Protein AF-A0A2G8T3S2-F1 (afdb_monomer)

pLDDT: mean 88.27, std 10.06, range [37.59, 97.44]

Secondary structure (DSSP, 8-state):
-------TT--PEEPPHHHHHH-TTTS--SSEEEEEEEEEEEE-SSEEEEEEEEEEEESSPPTTS-SEEE-SS-EEEEEETTEEEEE-HHHHTSS--SSS-HHHHHHHHHHHHHHHHHHHTSHHHHHHHHHHTT--GGGS-HHHHHHHHHHHS----

Structure (mmCIF, N/CA/C/O backbone):
data_AF-A0A2G8T3S2-F1
#
_entry.id   AF-A0A2G8T3S2-F1
#
loop_
_atom_site.group_PDB
_atom_site.id
_atom_site.type_symbol
_atom_site.label_atom_id
_atom_site.label_alt_id
_atom_site.label_comp_id
_atom_site.label_asym_id
_atom_site.label_entity_id
_atom_site.label_seq_id
_atom_site.pdbx_PDB_ins_code
_atom_site.Cartn_x
_atom_site.Cartn_y
_atom_site.Cartn_z
_atom_site.occupancy
_atom_site.B_iso_or_equiv
_atom_site.auth_seq_id
_atom_site.auth_comp_id
_atom_site.auth_asym_id
_atom_site.auth_atom_id
_atom_site.pdbx_PDB_model_num
ATOM 1 N N . MET A 1 1 ? -4.526 7.128 0.625 1.00 58.81 1 MET A N 1
ATOM 2 C CA . MET A 1 1 ? -3.620 6.243 1.410 1.00 58.81 1 MET A CA 1
ATOM 3 C C . MET A 1 1 ? -3.016 7.044 2.564 1.00 58.81 1 MET A C 1
ATOM 5 O O . MET A 1 1 ? -2.829 8.237 2.384 1.00 58.81 1 MET A O 1
ATOM 9 N N . LEU A 1 2 ? -2.685 6.422 3.707 1.00 65.50 2 LEU A N 1
ATOM 10 C CA . LEU A 1 2 ? -2.207 7.109 4.929 1.00 65.50 2 LEU A CA 1
ATOM 11 C C . LEU A 1 2 ? -0.944 7.988 4.741 1.00 65.50 2 LEU A C 1
ATOM 13 O O . LEU A 1 2 ? -0.606 8.754 5.632 1.00 65.50 2 LEU A O 1
ATOM 17 N N . GLY A 1 3 ? -0.210 7.845 3.628 1.00 68.56 3 GLY A N 1
ATOM 18 C CA . GLY A 1 3 ? 0.995 8.637 3.328 1.00 68.56 3 GLY A CA 1
ATOM 19 C C . GLY A 1 3 ? 2.186 8.362 4.253 1.00 68.56 3 GLY A C 1
ATOM 20 O O . GLY A 1 3 ? 3.181 9.084 4.207 1.00 68.56 3 GLY A O 1
ATOM 21 N N . LEU A 1 4 ? 2.084 7.326 5.090 1.00 74.88 4 LEU A N 1
ATOM 22 C CA . LEU A 1 4 ? 3.049 7.018 6.132 1.00 74.88 4 LEU A CA 1
ATOM 23 C C . LEU A 1 4 ? 4.344 6.473 5.513 1.00 74.88 4 LEU A C 1
ATOM 25 O O . LEU A 1 4 ? 4.355 5.453 4.823 1.00 74.88 4 LEU A O 1
ATOM 29 N N . ARG A 1 5 ? 5.441 7.186 5.754 1.00 78.38 5 ARG A N 1
ATOM 30 C CA . ARG A 1 5 ? 6.803 6.820 5.373 1.00 78.38 5 ARG A CA 1
ATOM 31 C C . ARG A 1 5 ? 7.344 5.873 6.427 1.00 78.38 5 ARG A C 1
ATOM 33 O O . ARG A 1 5 ? 7.380 6.213 7.602 1.00 78.38 5 ARG A O 1
ATOM 40 N N . LEU A 1 6 ? 7.729 4.681 6.007 1.00 76.94 6 LEU A N 1
ATOM 41 C CA . LEU A 1 6 ? 8.281 3.670 6.895 1.00 76.94 6 LEU A CA 1
ATOM 42 C C . LEU A 1 6 ? 9.789 3.568 6.700 1.00 76.94 6 LEU A C 1
ATOM 44 O O . LEU A 1 6 ? 10.284 3.740 5.583 1.00 76.94 6 LEU A O 1
ATOM 48 N N . ASP A 1 7 ? 10.492 3.245 7.781 1.00 74.50 7 ASP A N 1
ATOM 49 C CA . ASP A 1 7 ? 11.907 2.903 7.724 1.00 74.50 7 ASP A CA 1
ATOM 50 C C . ASP A 1 7 ? 12.137 1.619 6.915 1.00 74.50 7 ASP A C 1
ATOM 52 O O . ASP A 1 7 ? 11.244 0.795 6.719 1.00 74.50 7 ASP A O 1
ATOM 56 N N . ALA A 1 8 ? 13.358 1.441 6.412 1.00 68.50 8 ALA A N 1
ATOM 57 C CA . ALA A 1 8 ? 13.685 0.333 5.514 1.00 68.50 8 ALA A CA 1
ATOM 58 C C . ALA A 1 8 ? 13.663 -1.055 6.189 1.00 68.50 8 ALA A C 1
ATOM 60 O O . ALA A 1 8 ? 13.663 -2.068 5.490 1.00 68.50 8 ALA A O 1
ATOM 61 N N . ASP A 1 9 ? 13.676 -1.115 7.522 1.00 74.06 9 ASP A N 1
ATOM 62 C CA . ASP A 1 9 ? 13.719 -2.341 8.325 1.00 74.06 9 ASP A CA 1
ATOM 63 C C . ASP A 1 9 ? 12.335 -2.827 8.789 1.00 74.06 9 ASP A C 1
ATOM 65 O O . ASP A 1 9 ? 12.233 -3.854 9.471 1.00 74.06 9 ASP A O 1
ATOM 69 N N . VAL A 1 10 ? 11.260 -2.131 8.403 1.00 80.06 10 VAL A N 1
ATOM 70 C CA . VAL A 1 10 ? 9.901 -2.536 8.770 1.00 80.06 10 VAL A CA 1
ATOM 71 C C . VAL A 1 10 ? 9.544 -3.909 8.209 1.00 80.06 10 VAL A C 1
ATOM 73 O O . VAL A 1 10 ? 9.855 -4.277 7.073 1.00 80.06 10 VAL A O 1
ATOM 76 N N . LYS A 1 11 ? 8.836 -4.686 9.028 1.00 85.31 11 LYS A N 1
ATOM 77 C CA . LYS A 1 11 ? 8.481 -6.074 8.720 1.00 85.31 11 LYS A CA 1
ATOM 78 C C . LYS A 1 11 ? 7.178 -6.139 7.927 1.00 85.31 11 LYS A C 1
ATOM 80 O O . LYS A 1 11 ? 6.126 -6.444 8.485 1.00 85.31 11 LYS A O 1
ATOM 85 N N . LEU A 1 12 ? 7.257 -5.822 6.638 1.00 89.25 12 LEU A N 1
ATOM 86 C CA . LEU A 1 12 ? 6.170 -6.029 5.682 1.00 89.25 12 LEU A CA 1
ATOM 87 C C . LEU A 1 12 ? 6.443 -7.251 4.804 1.00 89.25 12 LEU A C 1
ATOM 89 O O . LEU A 1 12 ? 7.590 -7.532 4.446 1.00 89.25 12 LEU A O 1
ATOM 93 N N . ASP A 1 13 ? 5.374 -7.945 4.424 1.00 93.38 13 ASP A N 1
ATOM 94 C CA . ASP A 1 13 ? 5.455 -9.063 3.487 1.00 93.38 13 ASP A CA 1
ATOM 95 C C . ASP A 1 13 ? 5.760 -8.544 2.080 1.00 93.38 13 ASP A C 1
ATOM 97 O O . ASP A 1 13 ? 5.240 -7.506 1.664 1.00 93.38 13 ASP A O 1
ATOM 101 N N . LEU A 1 14 ? 6.593 -9.269 1.334 1.00 93.44 14 LEU A N 1
ATOM 102 C CA . LEU A 1 14 ? 6.835 -8.967 -0.074 1.00 93.44 14 LEU A CA 1
ATOM 103 C C . LEU A 1 14 ? 5.628 -9.376 -0.919 1.00 93.44 14 LEU A C 1
ATOM 105 O O . LEU A 1 14 ? 4.978 -10.386 -0.646 1.00 93.44 14 LEU A O 1
ATOM 109 N N . LEU A 1 15 ? 5.366 -8.615 -1.979 1.00 94.19 15 LEU A N 1
ATOM 110 C CA . LEU A 1 15 ? 4.413 -9.028 -3.000 1.00 94.19 15 LEU A CA 1
ATOM 111 C C . LEU A 1 15 ? 4.953 -10.281 -3.716 1.00 94.19 15 LEU A C 1
ATOM 113 O O . LEU A 1 15 ? 6.108 -10.251 -4.159 1.00 94.19 15 LEU A O 1
ATOM 117 N N . PRO A 1 16 ? 4.158 -11.362 -3.854 1.00 93.62 16 PRO A N 1
ATOM 118 C CA . PRO A 1 16 ? 4.582 -12.554 -4.574 1.00 93.62 16 PRO A CA 1
ATOM 119 C C . PRO A 1 16 ? 5.051 -12.225 -5.989 1.00 93.62 16 PRO A C 1
ATOM 121 O O . PRO A 1 16 ? 4.436 -11.418 -6.691 1.00 93.62 16 PRO A O 1
ATOM 124 N N . GLU A 1 17 ? 6.125 -12.882 -6.421 1.00 91.69 17 GLU A N 1
ATOM 125 C CA . GLU A 1 17 ? 6.686 -12.685 -7.758 1.00 91.69 17 GLU A CA 1
ATOM 126 C C . GLU A 1 17 ? 5.664 -12.982 -8.857 1.00 91.69 17 GLU A C 1
ATOM 128 O O . GLU A 1 17 ? 5.573 -12.223 -9.814 1.00 91.69 17 GLU A O 1
ATOM 133 N N . GLU A 1 18 ? 4.842 -14.014 -8.678 1.00 91.12 18 GLU A N 1
ATOM 134 C CA . GLU A 1 18 ? 3.781 -14.382 -9.619 1.00 91.12 18 GLU A CA 1
ATOM 135 C C . GLU A 1 18 ? 2.749 -13.263 -9.802 1.00 91.12 18 GLU A C 1
ATOM 137 O O . GLU A 1 18 ? 2.341 -12.972 -10.923 1.00 91.12 18 GLU A O 1
ATOM 142 N N . VAL A 1 19 ? 2.358 -12.589 -8.714 1.00 92.06 19 VAL A N 1
ATOM 143 C CA . VAL A 1 19 ? 1.437 -11.445 -8.779 1.00 92.06 19 VAL A CA 1
ATOM 144 C C . VAL A 1 19 ? 2.110 -10.279 -9.494 1.00 92.06 19 VAL A C 1
ATOM 146 O O . VAL A 1 19 ? 1.544 -9.708 -10.420 1.00 92.06 19 VAL A O 1
ATOM 149 N N . ARG A 1 20 ? 3.352 -9.959 -9.117 1.00 91.69 20 ARG A N 1
ATOM 150 C CA . ARG A 1 20 ? 4.127 -8.884 -9.746 1.00 91.69 20 ARG A CA 1
ATOM 151 C C . ARG A 1 20 ? 4.324 -9.114 -11.247 1.00 91.69 20 ARG A C 1
ATOM 153 O O . ARG A 1 20 ? 4.194 -8.171 -12.014 1.00 91.69 20 ARG A O 1
ATOM 160 N N . ALA A 1 21 ? 4.609 -10.347 -11.664 1.00 90.88 21 ALA A N 1
ATOM 161 C CA . ALA A 1 21 ? 4.819 -10.708 -13.064 1.00 90.88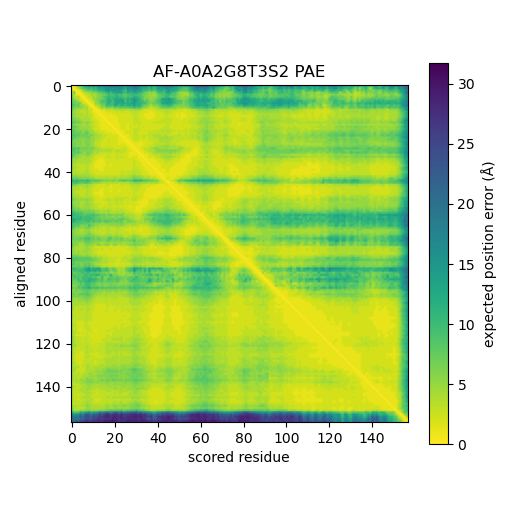 21 ALA A CA 1
ATOM 162 C C . ALA A 1 21 ? 3.538 -10.604 -13.909 1.00 90.88 21 ALA A C 1
ATOM 164 O O . ALA A 1 21 ? 3.621 -10.305 -15.097 1.00 90.88 21 ALA A O 1
ATOM 165 N N . LYS A 1 22 ? 2.357 -10.805 -13.307 1.00 90.62 22 LYS A N 1
ATOM 166 C CA . LYS A 1 22 ? 1.055 -10.616 -13.973 1.00 90.62 22 LYS A CA 1
ATOM 167 C C . LYS A 1 22 ? 0.701 -9.144 -14.197 1.00 90.62 22 LYS A C 1
ATOM 169 O O . LYS A 1 22 ? -0.087 -8.827 -15.083 1.00 90.62 22 LYS A O 1
ATOM 174 N N . CYS A 1 23 ? 1.253 -8.247 -13.388 1.00 89.81 23 CYS A N 1
ATOM 175 C CA . CYS A 1 23 ? 0.906 -6.834 -13.377 1.00 89.81 23 CYS A CA 1
ATOM 176 C C . CYS A 1 23 ? 1.954 -6.005 -14.123 1.00 89.81 23 CYS A C 1
ATOM 178 O O . CYS A 1 23 ? 2.914 -5.536 -13.517 1.00 89.81 23 CYS A O 1
ATOM 180 N N . GLU A 1 24 ? 1.756 -5.782 -15.426 1.00 87.50 24 GLU A N 1
ATOM 181 C CA . GLU A 1 24 ? 2.725 -5.093 -16.301 1.00 87.50 24 GLU A CA 1
ATOM 182 C C . GLU A 1 24 ? 3.233 -3.759 -15.723 1.00 87.50 24 GLU A C 1
ATOM 184 O O . GLU A 1 24 ? 4.424 -3.462 -15.783 1.00 87.50 24 GLU A O 1
ATOM 189 N N . GLN A 1 25 ? 2.351 -2.994 -15.076 1.00 83.69 25 GLN A N 1
ATOM 190 C CA . GLN A 1 25 ? 2.672 -1.700 -14.464 1.00 83.69 25 GLN A CA 1
ATOM 191 C C . GLN A 1 25 ? 3.735 -1.771 -13.353 1.00 83.69 25 GLN A C 1
ATOM 193 O O . GLN A 1 25 ? 4.389 -0.769 -13.063 1.00 83.69 25 GLN A O 1
ATOM 198 N N . ILE A 1 26 ? 3.887 -2.929 -12.706 1.00 88.12 26 ILE A N 1
ATOM 199 C CA . ILE A 1 26 ? 4.795 -3.137 -11.568 1.00 88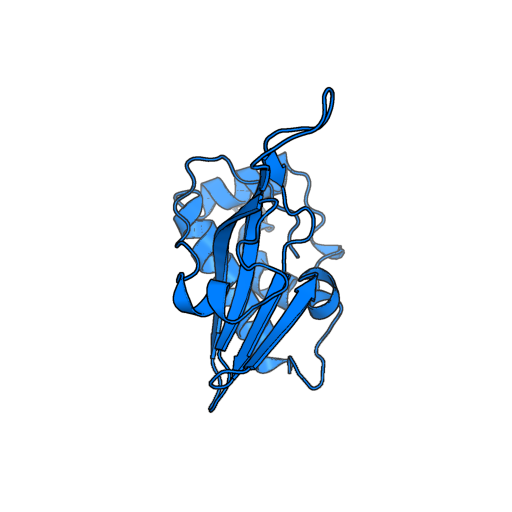.12 26 ILE A CA 1
ATOM 200 C C . ILE A 1 26 ? 5.797 -4.280 -11.790 1.00 88.12 26 ILE A C 1
ATOM 202 O O . ILE A 1 26 ? 6.612 -4.568 -10.902 1.00 88.12 26 ILE A O 1
ATOM 206 N N . ALA A 1 27 ? 5.727 -4.931 -12.953 1.00 90.31 27 ALA A N 1
ATOM 207 C CA . ALA A 1 27 ? 6.617 -5.998 -13.372 1.00 90.31 27 ALA A CA 1
ATOM 208 C C . ALA A 1 27 ? 8.031 -5.468 -13.653 1.00 90.31 27 ALA A C 1
ATOM 210 O O . ALA A 1 27 ? 8.241 -4.294 -13.970 1.00 90.31 27 ALA A O 1
ATOM 211 N N . ASP A 1 28 ? 9.022 -6.355 -13.553 1.00 93.06 28 ASP A N 1
ATOM 212 C CA . ASP A 1 28 ? 10.360 -6.015 -14.032 1.00 93.06 28 ASP A CA 1
ATOM 213 C C . ASP A 1 28 ? 10.349 -5.887 -15.549 1.00 93.06 28 ASP A C 1
ATOM 215 O O . ASP A 1 28 ? 9.642 -6.604 -16.254 1.00 93.06 28 ASP A O 1
ATOM 219 N N . ASN A 1 29 ? 11.207 -5.012 -16.054 1.00 92.19 29 ASN A N 1
ATOM 220 C CA . ASN A 1 29 ? 11.433 -4.865 -17.479 1.00 92.19 29 ASN A CA 1
ATOM 221 C C . ASN A 1 29 ? 12.931 -4.685 -17.759 1.00 92.19 29 ASN A C 1
ATOM 223 O O . ASN A 1 29 ? 13.789 -4.779 -16.872 1.00 92.19 29 ASN A O 1
ATOM 227 N N . GLU A 1 30 ? 13.259 -4.419 -19.019 1.00 93.25 30 GLU A N 1
ATOM 228 C CA . GLU A 1 30 ? 14.637 -4.223 -19.476 1.00 93.25 30 GLU A CA 1
ATOM 229 C C . GLU A 1 30 ? 15.344 -3.042 -18.790 1.00 93.25 30 GLU A C 1
ATOM 231 O O . GLU A 1 30 ? 16.572 -3.009 -18.709 1.00 93.25 30 GLU A O 1
ATOM 236 N N . LYS A 1 31 ? 14.584 -2.073 -18.266 1.00 91.12 31 LYS A N 1
ATOM 237 C CA . LYS A 1 31 ? 15.102 -0.825 -17.694 1.00 91.12 31 LYS A CA 1
ATOM 238 C C . LYS A 1 31 ? 15.181 -0.850 -16.170 1.00 91.12 31 LYS A C 1
ATOM 240 O O . LYS A 1 31 ? 16.018 -0.143 -15.603 1.00 91.12 31 LYS A O 1
ATOM 245 N N . SER A 1 32 ? 14.365 -1.657 -15.496 1.00 92.56 32 SER A N 1
ATOM 246 C CA . SER A 1 32 ? 14.285 -1.657 -14.032 1.00 92.56 32 SER A CA 1
ATOM 247 C C . SER A 1 32 ? 13.853 -2.989 -13.429 1.00 92.56 32 SER A C 1
ATOM 249 O O . SER A 1 32 ? 13.141 -3.774 -14.050 1.00 92.56 32 SER A O 1
ATOM 251 N N . THR A 1 33 ? 14.256 -3.203 -12.175 1.00 94.38 33 THR A N 1
ATOM 252 C CA . THR A 1 33 ? 13.686 -4.230 -11.292 1.00 94.38 33 THR A CA 1
ATOM 253 C C . THR A 1 33 ? 12.945 -3.585 -10.135 1.00 94.38 33 THR A C 1
ATOM 255 O O . THR A 1 33 ? 13.488 -2.653 -9.542 1.00 94.38 33 THR A O 1
ATOM 258 N N . ALA A 1 34 ? 11.779 -4.083 -9.754 1.00 91.56 34 ALA A N 1
ATOM 259 C CA . ALA A 1 34 ? 10.970 -3.506 -8.694 1.00 91.56 34 ALA A CA 1
ATOM 260 C C . ALA A 1 34 ? 10.849 -4.426 -7.477 1.00 91.56 34 ALA A C 1
ATOM 262 O O . ALA A 1 34 ? 10.758 -5.649 -7.582 1.00 91.56 34 ALA A O 1
ATOM 263 N N . ARG A 1 35 ? 10.834 -3.812 -6.293 1.00 92.00 35 ARG A N 1
ATOM 264 C CA . ARG A 1 35 ? 10.585 -4.487 -5.022 1.00 92.00 35 ARG A CA 1
ATOM 265 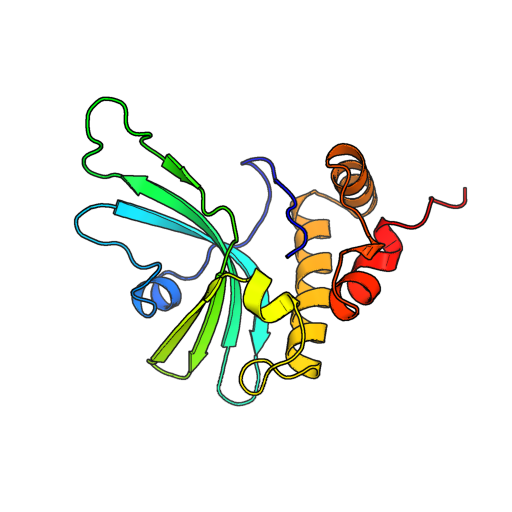C C . ARG A 1 35 ? 9.350 -3.881 -4.380 1.00 92.00 35 ARG A C 1
ATOM 267 O O . ARG A 1 35 ? 9.327 -2.681 -4.110 1.00 92.00 35 ARG A O 1
ATOM 274 N N . TRP A 1 36 ? 8.357 -4.729 -4.135 1.00 92.25 36 TRP A N 1
ATOM 275 C CA . TRP A 1 36 ? 7.042 -4.345 -3.636 1.00 92.25 36 TRP A CA 1
ATOM 276 C C . TRP A 1 36 ? 6.721 -5.064 -2.335 1.00 92.25 36 TRP A C 1
ATOM 278 O O . TRP A 1 36 ? 7.032 -6.245 -2.172 1.00 92.25 36 TRP A O 1
ATOM 288 N N . TRP A 1 37 ? 6.064 -4.344 -1.438 1.00 93.50 37 TRP A N 1
ATOM 289 C CA . TRP A 1 37 ? 5.561 -4.832 -0.166 1.00 93.50 37 TRP A CA 1
ATOM 290 C C . TRP A 1 37 ? 4.047 -4.703 -0.117 1.00 93.50 37 TRP A C 1
ATOM 292 O O . TRP A 1 37 ? 3.476 -3.759 -0.667 1.00 93.50 37 TRP A O 1
ATOM 302 N N . ILE A 1 38 ? 3.415 -5.643 0.577 1.00 94.31 38 ILE A N 1
ATOM 303 C CA . ILE A 1 38 ? 1.978 -5.663 0.820 1.00 94.31 38 ILE A CA 1
ATOM 304 C C . ILE A 1 38 ? 1.691 -4.851 2.078 1.00 94.31 38 ILE A C 1
ATOM 306 O O . ILE A 1 38 ? 2.023 -5.249 3.197 1.00 94.31 38 ILE A O 1
ATOM 310 N N . PHE A 1 39 ? 1.026 -3.722 1.879 1.00 93.44 39 PHE A N 1
ATOM 311 C CA . PHE A 1 39 ? 0.515 -2.875 2.947 1.00 93.44 39 PHE A CA 1
ATOM 312 C C . PHE A 1 39 ? -0.867 -3.331 3.407 1.00 93.44 39 PHE A C 1
ATOM 314 O O . PHE A 1 39 ? -1.150 -3.239 4.595 1.00 93.44 39 PHE A O 1
ATOM 321 N N . ALA A 1 40 ? -1.692 -3.865 2.504 1.00 95.44 40 ALA A N 1
ATOM 322 C CA . ALA A 1 40 ? -2.952 -4.526 2.829 1.00 95.44 40 ALA A CA 1
ATOM 323 C C . ALA A 1 40 ? -3.330 -5.543 1.754 1.00 95.44 40 ALA A C 1
ATOM 325 O O . ALA A 1 40 ? -2.931 -5.408 0.598 1.00 95.44 40 ALA A O 1
ATOM 326 N N . SER A 1 41 ? -4.126 -6.535 2.126 1.00 96.94 41 SER A N 1
ATOM 327 C CA . SER A 1 41 ? -4.691 -7.507 1.204 1.00 96.94 41 SER A CA 1
ATOM 328 C C . SER A 1 41 ? -6.065 -7.977 1.660 1.00 96.94 41 SER A C 1
ATOM 330 O O . SER A 1 41 ? -6.265 -8.233 2.846 1.00 96.94 41 SER A O 1
ATOM 332 N N . THR A 1 42 ? -6.980 -8.175 0.720 1.00 97.44 42 THR A N 1
ATOM 333 C CA . THR A 1 42 ? -8.220 -8.929 0.945 1.00 97.44 42 THR A CA 1
ATOM 334 C C . THR A 1 42 ? -8.604 -9.669 -0.333 1.00 97.44 42 THR A C 1
ATOM 336 O O . THR A 1 42 ? -7.935 -9.529 -1.355 1.00 97.44 42 THR A O 1
ATOM 339 N N . PHE A 1 43 ? -9.654 -10.475 -0.292 1.00 96.25 43 PHE A N 1
ATOM 340 C CA . PHE A 1 43 ? -10.166 -11.174 -1.462 1.00 96.25 43 PHE A CA 1
ATOM 341 C C . PHE A 1 43 ? -11.692 -11.241 -1.426 1.00 96.25 43 PHE A C 1
ATOM 343 O O . PHE A 1 43 ? -12.304 -11.201 -0.357 1.00 96.25 43 PHE A O 1
ATOM 350 N N . ASP A 1 44 ? -12.291 -11.363 -2.605 1.00 94.00 44 ASP A N 1
ATOM 351 C CA . ASP A 1 44 ? -13.678 -11.787 -2.778 1.00 94.00 44 ASP A CA 1
ATOM 352 C C . ASP A 1 44 ? -13.737 -13.156 -3.479 1.00 94.00 44 ASP A C 1
ATOM 354 O O . ASP A 1 44 ? -12.769 -13.914 -3.484 1.00 94.00 44 ASP A O 1
ATOM 358 N N . THR A 1 45 ? -14.884 -13.511 -4.057 1.00 89.44 45 THR A N 1
ATOM 359 C CA . THR A 1 45 ? -15.088 -14.799 -4.730 1.00 89.44 45 THR A CA 1
ATOM 360 C C . THR A 1 45 ? -14.095 -15.111 -5.854 1.00 89.44 45 THR A C 1
ATOM 362 O O . THR A 1 45 ? -13.869 -16.289 -6.121 1.00 89.44 45 THR A O 1
ATOM 365 N N . ALA A 1 46 ? -13.533 -14.107 -6.534 1.00 93.06 46 ALA A N 1
ATOM 366 C CA . ALA A 1 46 ? -12.672 -14.318 -7.704 1.00 93.06 46 ALA A CA 1
ATOM 367 C C . ALA A 1 46 ? -11.451 -13.388 -7.771 1.00 93.06 46 ALA A C 1
ATOM 369 O O . ALA A 1 46 ? -10.526 -13.661 -8.541 1.00 93.06 46 ALA A O 1
ATOM 370 N N . THR A 1 47 ? -11.445 -12.310 -6.990 1.00 96.00 47 THR A N 1
ATOM 371 C CA . THR A 1 47 ? -10.455 -11.239 -7.070 1.00 96.00 47 THR A CA 1
ATOM 372 C C . THR A 1 47 ? -9.690 -11.118 -5.765 1.00 96.00 47 THR A C 1
ATOM 374 O O . THR A 1 47 ? -10.274 -11.086 -4.681 1.00 96.00 47 THR A O 1
ATOM 377 N N . VAL A 1 48 ? -8.367 -11.008 -5.869 1.00 96.81 48 VAL A N 1
ATOM 378 C CA . VAL A 1 48 ? -7.498 -10.636 -4.751 1.00 96.81 48 VAL A CA 1
ATOM 379 C C . VAL A 1 48 ? -7.083 -9.181 -4.912 1.00 96.81 48 VAL A C 1
ATOM 381 O O . VAL A 1 48 ? -6.616 -8.773 -5.972 1.00 96.81 48 VAL A O 1
ATOM 384 N N . TYR A 1 49 ? -7.245 -8.411 -3.845 1.00 95.94 49 TYR A N 1
ATOM 385 C CA . TYR A 1 49 ? -6.945 -6.990 -3.777 1.00 95.94 49 TYR A CA 1
ATOM 386 C C . TYR A 1 49 ? -5.677 -6.799 -2.955 1.00 95.94 49 TYR A C 1
ATOM 388 O O . TYR A 1 49 ? -5.604 -7.287 -1.827 1.00 95.94 49 TYR A O 1
ATOM 396 N N . TYR A 1 50 ? -4.704 -6.058 -3.477 1.00 95.69 50 TYR A N 1
ATOM 397 C CA . TYR A 1 50 ? -3.460 -5.732 -2.787 1.00 95.69 50 TYR A CA 1
ATOM 398 C C . TYR A 1 50 ? -3.231 -4.228 -2.772 1.00 95.69 50 TYR A C 1
ATOM 400 O O . TYR A 1 50 ? -3.084 -3.612 -3.822 1.00 95.69 50 TYR A O 1
ATOM 408 N N . VAL A 1 51 ? -3.107 -3.641 -1.585 1.00 94.00 51 VAL A N 1
ATOM 409 C CA . VAL A 1 51 ? -2.501 -2.317 -1.431 1.00 94.00 51 VAL A CA 1
ATOM 410 C C . VAL A 1 51 ? -1.001 -2.521 -1.313 1.00 94.00 51 VAL A C 1
ATOM 412 O O . VAL A 1 51 ? -0.529 -3.180 -0.382 1.00 94.00 51 VAL A O 1
ATOM 415 N N . VAL A 1 52 ? -0.248 -1.958 -2.249 1.00 92.75 52 VAL A N 1
ATOM 416 C CA . VAL A 1 52 ? 1.196 -2.147 -2.359 1.00 92.75 52 VAL A CA 1
ATOM 417 C C . VAL A 1 52 ? 1.950 -0.827 -2.323 1.00 92.75 52 VAL A C 1
ATOM 419 O O . VAL A 1 52 ? 1.451 0.230 -2.705 1.00 92.75 52 VAL A O 1
ATOM 422 N N . GLY A 1 53 ? 3.197 -0.903 -1.883 1.00 90.25 53 GLY A N 1
ATOM 423 C CA . GLY A 1 53 ? 4.169 0.179 -1.960 1.00 90.25 53 GLY A CA 1
ATOM 424 C C . GLY A 1 53 ? 5.554 -0.407 -2.181 1.00 90.25 53 GLY A C 1
ATOM 425 O O . GLY A 1 53 ? 5.775 -1.594 -1.941 1.00 90.25 53 GLY A O 1
ATOM 426 N N . GLY A 1 54 ? 6.493 0.390 -2.671 1.00 90.25 54 GLY A N 1
ATOM 427 C CA . GLY A 1 54 ? 7.805 -0.144 -3.005 1.00 90.25 54 GLY A CA 1
ATOM 428 C C . GLY A 1 54 ? 8.692 0.822 -3.756 1.00 90.25 54 GLY A C 1
ATOM 429 O O . GLY A 1 54 ? 8.441 2.026 -3.780 1.00 90.25 54 GLY A O 1
ATOM 430 N N . TYR A 1 55 ? 9.729 0.289 -4.388 1.00 90.38 55 TYR A N 1
ATOM 431 C CA . TYR A 1 55 ? 10.630 1.059 -5.234 1.00 90.38 55 TYR A CA 1
ATOM 432 C C . TYR A 1 55 ? 11.023 0.277 -6.483 1.00 90.38 55 TYR A C 1
ATOM 434 O O . TYR A 1 55 ? 11.032 -0.954 -6.493 1.00 90.38 55 TYR A O 1
ATOM 442 N N . SER A 1 56 ? 11.440 1.013 -7.507 1.00 91.44 56 SER A N 1
ATOM 443 C CA . SER A 1 56 ? 12.142 0.476 -8.669 1.00 91.44 56 SER A CA 1
ATOM 444 C C . SER A 1 56 ? 13.631 0.789 -8.582 1.00 91.44 56 SER A C 1
ATOM 446 O O . SER A 1 56 ? 14.027 1.889 -8.205 1.00 91.44 56 SER A O 1
ATOM 448 N N . LYS A 1 57 ? 14.472 -0.183 -8.919 1.00 94.44 57 LYS A N 1
ATOM 449 C CA . LYS A 1 57 ? 15.914 -0.040 -9.098 1.00 94.44 57 LYS A CA 1
ATOM 450 C C . LYS A 1 57 ? 16.212 -0.008 -10.593 1.00 94.44 57 LYS A C 1
ATOM 452 O O . LYS A 1 57 ? 15.922 -0.973 -11.300 1.00 94.44 57 LYS A O 1
ATOM 457 N N . MET A 1 58 ? 16.804 1.080 -11.066 1.00 94.19 58 MET A N 1
ATOM 458 C CA . MET A 1 58 ? 17.185 1.236 -12.469 1.00 94.19 58 MET A CA 1
ATOM 459 C C . MET A 1 58 ? 18.375 0.328 -12.797 1.00 94.19 58 MET A C 1
ATOM 461 O O . MET A 1 58 ? 19.354 0.290 -12.053 1.00 94.19 58 MET A O 1
ATOM 465 N N . ARG A 1 59 ? 18.308 -0.398 -13.917 1.00 93.50 59 ARG A N 1
ATOM 466 C CA . ARG A 1 59 ? 19.413 -1.249 -14.397 1.00 93.50 59 ARG A CA 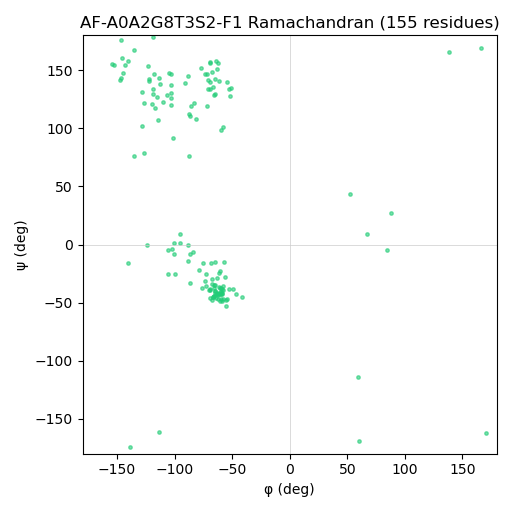1
ATOM 467 C C . ARG A 1 59 ? 20.532 -0.415 -15.025 1.00 93.50 59 ARG A C 1
ATOM 469 O O . ARG A 1 59 ? 21.703 -0.708 -14.809 1.00 93.50 59 ARG A O 1
ATOM 476 N N . TYR A 1 60 ? 20.157 0.650 -15.735 1.00 92.19 60 TYR A N 1
ATOM 477 C CA . TYR A 1 60 ? 21.067 1.563 -16.430 1.00 92.19 60 TYR A CA 1
ATOM 478 C C . TYR A 1 60 ? 20.650 3.021 -16.164 1.00 92.19 60 TYR A C 1
ATOM 480 O O . TYR A 1 60 ? 19.990 3.631 -17.006 1.00 92.19 60 TYR A O 1
ATOM 488 N N . PRO A 1 61 ? 20.929 3.580 -14.969 1.00 89.75 61 PRO A N 1
ATOM 489 C CA . PRO A 1 61 ? 20.568 4.962 -14.672 1.00 89.75 61 PRO A CA 1
ATOM 490 C C . PRO A 1 61 ? 21.415 5.934 -15.503 1.00 89.75 61 PRO A C 1
ATOM 492 O O . PRO A 1 61 ? 22.638 5.810 -15.567 1.00 89.75 61 PRO A O 1
ATOM 495 N N . GLU A 1 62 ? 20.770 6.928 -16.112 1.00 90.75 62 GLU A N 1
ATOM 496 C CA . GLU A 1 62 ? 21.476 8.049 -16.741 1.00 90.75 62 GLU A CA 1
ATOM 497 C C . GLU A 1 62 ? 22.262 8.849 -15.684 1.00 90.75 62 GLU A C 1
ATOM 499 O O . GLU A 1 62 ? 21.832 8.927 -14.524 1.00 90.75 62 GLU A O 1
ATOM 504 N N . PRO A 1 63 ? 23.384 9.494 -16.050 1.00 92.62 63 PRO A N 1
ATOM 505 C CA . PRO A 1 63 ? 24.101 10.383 -15.143 1.00 92.62 63 PRO A CA 1
ATOM 506 C C . PRO A 1 63 ? 23.167 11.430 -14.516 1.00 92.62 63 PRO A C 1
ATOM 508 O O . PRO A 1 63 ? 22.427 12.121 -15.211 1.00 92.62 63 PRO A O 1
ATOM 511 N N . GLY A 1 64 ? 23.188 11.536 -13.186 1.00 90.69 64 GLY A N 1
ATOM 512 C CA . GLY A 1 64 ? 22.324 12.451 -12.430 1.00 90.69 64 GLY A CA 1
ATOM 513 C C . GLY A 1 64 ? 20.918 11.922 -12.117 1.00 90.69 64 GLY A C 1
ATOM 514 O O . GLY A 1 64 ? 20.185 12.577 -11.376 1.00 90.69 64 GLY A O 1
ATOM 515 N N . ARG A 1 65 ? 20.529 10.736 -12.609 1.00 90.25 65 ARG A N 1
ATOM 516 C CA . ARG A 1 65 ? 19.284 10.067 -12.200 1.00 90.25 65 ARG A CA 1
ATOM 517 C C . ARG A 1 65 ? 19.505 9.181 -10.968 1.00 90.25 65 ARG A C 1
ATOM 519 O O . ARG A 1 65 ? 20.565 8.566 -10.833 1.00 90.25 65 ARG A O 1
ATOM 526 N N . PRO A 1 66 ? 18.513 9.077 -10.065 1.00 90.38 66 PRO A N 1
ATOM 527 C CA . PRO A 1 66 ? 18.621 8.203 -8.904 1.00 90.38 66 PRO A CA 1
ATOM 528 C C . PRO A 1 66 ? 18.597 6.725 -9.319 1.00 90.38 66 PRO A C 1
ATOM 530 O O . PRO A 1 66 ? 17.813 6.317 -10.175 1.00 90.38 66 PRO A O 1
ATOM 533 N N . LEU A 1 67 ? 19.429 5.905 -8.667 1.00 93.06 67 LEU A N 1
ATOM 534 C CA . LEU A 1 67 ? 19.435 4.448 -8.855 1.00 93.06 67 LEU A CA 1
ATOM 535 C C . LEU A 1 67 ? 18.132 3.801 -8.357 1.00 93.06 67 LEU A C 1
ATOM 537 O O . LEU A 1 67 ? 17.670 2.825 -8.945 1.00 93.06 67 LEU A O 1
ATOM 541 N N . TYR A 1 68 ? 17.554 4.345 -7.285 1.00 92.19 68 TYR A N 1
ATOM 542 C CA . TYR A 1 68 ? 16.316 3.873 -6.672 1.00 92.19 68 TYR A CA 1
ATOM 543 C C . TYR A 1 68 ? 15.229 4.937 -6.799 1.00 92.19 68 TYR A C 1
ATOM 545 O O . TYR A 1 68 ? 15.424 6.082 -6.394 1.00 92.19 68 TYR A O 1
ATOM 553 N N . VAL A 1 69 ? 14.078 4.545 -7.337 1.00 89.38 69 VAL A N 1
ATOM 554 C CA . VAL A 1 69 ? 12.905 5.399 -7.524 1.00 89.38 69 VAL A CA 1
ATOM 555 C C . VAL A 1 69 ? 11.782 4.867 -6.633 1.00 89.38 69 VAL A C 1
ATOM 557 O O . VAL A 1 69 ? 11.241 3.797 -6.924 1.00 89.38 69 VAL A O 1
ATOM 560 N N . PRO A 1 70 ? 11.441 5.551 -5.527 1.00 86.75 70 PRO A N 1
ATOM 561 C CA . PRO A 1 70 ? 10.352 5.129 -4.657 1.00 86.75 70 PRO A CA 1
ATOM 562 C C . PRO A 1 70 ? 8.991 5.364 -5.321 1.00 86.75 70 PRO A C 1
ATOM 564 O O . PRO A 1 70 ? 8.784 6.347 -6.033 1.00 86.75 70 PRO A O 1
ATOM 567 N N . THR A 1 71 ? 8.038 4.485 -5.033 1.00 82.31 71 THR A N 1
ATOM 568 C CA . THR A 1 71 ? 6.641 4.653 -5.438 1.00 82.31 71 THR A CA 1
ATOM 569 C C . THR A 1 71 ? 5.961 5.588 -4.452 1.00 82.31 71 THR A C 1
ATOM 571 O O . THR A 1 71 ? 5.708 5.215 -3.311 1.00 82.31 71 THR A O 1
ATOM 574 N N . VAL A 1 72 ? 5.670 6.814 -4.886 1.00 74.19 72 VAL A N 1
ATOM 575 C CA . VAL A 1 72 ? 5.200 7.882 -3.988 1.00 74.19 72 VAL A CA 1
ATOM 576 C C . VAL A 1 72 ? 3.755 7.670 -3.519 1.00 74.19 72 VAL A C 1
ATOM 578 O O . VAL A 1 72 ? 3.443 7.979 -2.375 1.00 74.19 72 VAL A O 1
ATOM 581 N N . ARG A 1 73 ? 2.878 7.135 -4.379 1.00 75.50 73 ARG A N 1
ATOM 582 C CA . ARG A 1 73 ? 1.428 7.018 -4.109 1.00 75.50 73 ARG A CA 1
ATOM 583 C C . ARG A 1 73 ? 0.976 5.607 -3.709 1.00 75.50 73 ARG A C 1
ATOM 585 O O . ARG A 1 73 ? -0.193 5.406 -3.399 1.00 75.50 73 ARG A O 1
ATOM 592 N N . GLY A 1 74 ? 1.893 4.636 -3.719 1.00 84.19 74 GLY A N 1
ATOM 593 C CA . GLY A 1 74 ? 1.535 3.216 -3.686 1.00 84.19 74 GLY A CA 1
ATOM 594 C C . GLY A 1 74 ? 0.666 2.809 -4.884 1.00 84.19 74 GLY A C 1
ATOM 595 O O . GLY A 1 74 ? 0.506 3.572 -5.837 1.00 84.19 74 GLY A O 1
ATOM 596 N N . GLY A 1 75 ? 0.102 1.610 -4.833 1.00 87.81 75 GLY A N 1
ATOM 597 C CA . GLY A 1 75 ? -0.857 1.110 -5.819 1.00 87.81 75 GLY A CA 1
ATOM 598 C C . GLY A 1 75 ? -1.911 0.237 -5.154 1.00 87.81 75 GLY A C 1
ATOM 599 O O . GLY A 1 75 ? -1.613 -0.424 -4.158 1.00 87.81 75 GLY A O 1
ATOM 600 N N . LEU A 1 76 ? -3.133 0.244 -5.679 1.00 91.62 76 LEU A N 1
ATOM 601 C CA . LEU A 1 76 ? -4.098 -0.817 -5.416 1.00 91.62 76 LEU A CA 1
ATOM 602 C C . LEU A 1 76 ? -4.139 -1.713 -6.649 1.00 91.62 76 LEU A C 1
ATOM 604 O O . LEU A 1 76 ? -4.330 -1.230 -7.760 1.00 91.62 76 LEU A O 1
ATOM 608 N N . ILE A 1 77 ? -3.927 -3.006 -6.436 1.00 93.12 77 ILE A N 1
ATOM 609 C CA . ILE A 1 77 ? -3.833 -4.011 -7.487 1.00 93.12 77 ILE A CA 1
ATOM 610 C C . ILE A 1 77 ? -4.946 -5.031 -7.299 1.00 93.12 77 ILE A C 1
ATOM 612 O O . ILE A 1 77 ? -5.099 -5.584 -6.211 1.00 93.12 77 ILE A O 1
ATOM 616 N N . LEU A 1 78 ? -5.686 -5.291 -8.370 1.00 94.56 78 LEU A N 1
ATOM 617 C CA . LEU A 1 78 ? -6.754 -6.275 -8.450 1.00 94.56 78 LEU A CA 1
ATOM 618 C C . LEU A 1 78 ? -6.284 -7.422 -9.341 1.00 94.56 78 LEU A C 1
ATOM 620 O O . LEU A 1 78 ? -5.924 -7.210 -10.500 1.00 94.56 78 LEU A O 1
ATOM 624 N N . VAL A 1 79 ? -6.289 -8.637 -8.802 1.00 94.94 79 VAL A N 1
ATOM 625 C CA . VAL A 1 79 ? -5.861 -9.847 -9.510 1.00 94.94 79 VAL A CA 1
ATOM 626 C C . VAL A 1 79 ? -7.039 -10.801 -9.635 1.00 94.94 79 VAL A C 1
ATOM 628 O O . VAL A 1 79 ? -7.522 -11.312 -8.626 1.00 94.94 79 VAL A O 1
ATOM 631 N N . THR A 1 80 ? -7.453 -11.088 -10.868 1.00 94.56 80 THR A N 1
ATOM 632 C CA . THR A 1 80 ? -8.562 -12.003 -11.181 1.00 94.56 80 THR A CA 1
ATOM 633 C C . THR A 1 80 ? -8.084 -13.033 -12.202 1.00 94.56 80 THR A C 1
ATOM 635 O O . THR A 1 80 ? -7.953 -12.744 -13.395 1.00 94.56 80 THR A O 1
ATOM 638 N N . GLY A 1 81 ? -7.789 -14.250 -11.739 1.00 91.38 81 GLY A N 1
ATOM 639 C CA . GLY A 1 81 ? -7.145 -15.278 -12.564 1.00 91.38 81 GLY A CA 1
ATOM 640 C C . GLY A 1 81 ? -5.778 -14.813 -13.084 1.00 91.38 81 GLY A C 1
ATOM 641 O O . GLY A 1 81 ? -4.847 -14.608 -12.302 1.00 91.38 81 GLY A O 1
ATOM 642 N N . ASP A 1 82 ? -5.656 -14.640 -14.401 1.00 89.25 82 ASP A N 1
ATOM 643 C CA . ASP A 1 82 ? -4.433 -14.150 -15.062 1.00 89.25 82 ASP A CA 1
ATOM 644 C C . ASP A 1 82 ? -4.482 -12.667 -15.429 1.00 89.25 82 ASP A C 1
ATOM 646 O O . ASP A 1 82 ? -3.527 -12.132 -15.987 1.00 89.25 82 ASP A O 1
ATOM 650 N N . LYS A 1 83 ? -5.582 -11.982 -15.104 1.00 90.44 83 LYS A N 1
ATOM 651 C CA . LYS A 1 83 ? -5.697 -10.542 -15.309 1.00 90.44 83 LYS A CA 1
ATOM 652 C C . LYS A 1 83 ? -5.228 -9.803 -14.069 1.00 90.44 83 LYS A C 1
ATOM 654 O O . LYS A 1 83 ? -5.573 -10.175 -12.948 1.00 90.44 83 LYS A O 1
ATOM 659 N N . CYS A 1 84 ? -4.492 -8.727 -14.305 1.00 92.06 84 CYS A N 1
ATOM 660 C CA . CYS A 1 84 ? -4.134 -7.763 -13.288 1.00 92.06 84 CYS A CA 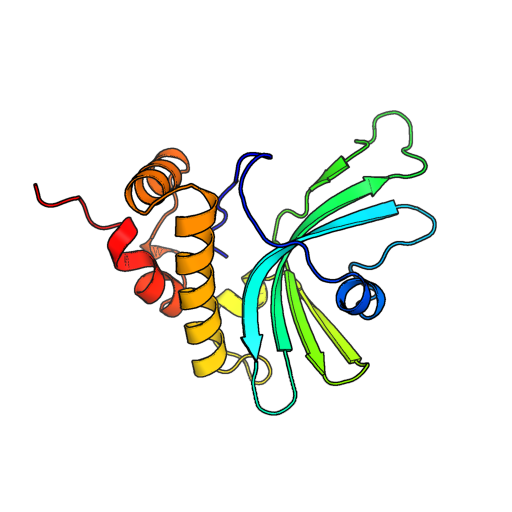1
ATOM 661 C C . CYS A 1 84 ? -4.495 -6.352 -13.755 1.00 92.06 84 CYS A C 1
ATOM 663 O O . CYS A 1 84 ? -4.148 -5.961 -14.869 1.00 92.06 84 CYS A O 1
ATOM 665 N N . VAL A 1 85 ? -5.176 -5.603 -12.892 1.00 88.69 85 VAL A N 1
ATOM 666 C CA . VAL A 1 85 ? -5.456 -4.174 -13.065 1.00 88.69 85 VAL A CA 1
ATOM 667 C C . VAL A 1 85 ? -4.879 -3.440 -11.862 1.00 88.69 85 VAL A C 1
ATOM 669 O O . VAL A 1 85 ? -4.939 -3.947 -10.742 1.00 88.69 85 VAL A O 1
ATOM 672 N N . GLY A 1 86 ? -4.294 -2.269 -12.085 1.00 80.88 86 GLY A N 1
ATOM 673 C CA . GLY A 1 86 ? -3.779 -1.436 -11.011 1.00 80.88 86 GLY A CA 1
ATOM 674 C C . GLY A 1 86 ? -3.925 0.042 -11.331 1.00 80.88 86 GLY A C 1
ATOM 675 O O . GLY A 1 86 ? -3.736 0.453 -12.474 1.00 80.88 86 GLY A O 1
ATOM 676 N N . ASP A 1 87 ? -4.225 0.825 -10.299 1.00 77.94 87 ASP A N 1
ATOM 677 C CA . ASP A 1 87 ? -4.129 2.286 -10.318 1.00 77.94 87 ASP A CA 1
ATOM 678 C C . ASP A 1 87 ? -3.466 2.768 -9.015 1.00 77.94 87 ASP A C 1
ATOM 680 O O . ASP A 1 87 ? -3.291 1.982 -8.068 1.00 77.94 87 ASP A O 1
ATOM 684 N N . PRO A 1 88 ? -3.051 4.048 -8.930 1.00 76.06 88 PRO A N 1
ATOM 685 C CA . PRO A 1 88 ? -2.549 4.621 -7.688 1.00 76.06 88 PRO A CA 1
ATOM 686 C C . PRO A 1 88 ? -3.515 4.368 -6.528 1.00 76.06 88 PRO A C 1
ATOM 688 O O . PRO A 1 88 ? -4.723 4.547 -6.662 1.00 76.06 88 PRO A O 1
ATOM 691 N N . ALA A 1 89 ? -2.983 3.944 -5.377 1.00 72.56 89 ALA A N 1
ATOM 692 C CA . ALA A 1 89 ? -3.823 3.503 -4.263 1.00 72.56 89 ALA A CA 1
ATOM 693 C C . ALA A 1 89 ? -4.783 4.603 -3.798 1.00 72.56 89 ALA A C 1
ATOM 695 O O . ALA A 1 89 ? -5.920 4.330 -3.434 1.00 72.56 89 ALA A O 1
ATOM 696 N N . ASP A 1 90 ? -4.328 5.851 -3.792 1.00 71.00 90 ASP A N 1
ATOM 697 C CA . ASP A 1 90 ? -5.130 6.982 -3.354 1.00 71.00 90 ASP A CA 1
ATOM 698 C C . ASP A 1 90 ? -6.373 7.240 -4.207 1.00 71.00 90 ASP A C 1
ATOM 700 O O . ASP A 1 90 ? -7.367 7.635 -3.614 1.00 71.00 90 ASP A O 1
ATOM 704 N N . ALA A 1 91 ? -6.379 6.898 -5.499 1.00 74.00 91 ALA A N 1
ATOM 705 C CA . ALA A 1 91 ? -7.583 6.987 -6.332 1.00 74.00 91 ALA A CA 1
ATOM 706 C C . ALA A 1 91 ? -8.749 6.143 -5.775 1.00 74.00 91 ALA A C 1
ATOM 708 O O . ALA A 1 91 ? -9.899 6.567 -5.814 1.00 74.00 91 ALA A O 1
ATOM 709 N N . TYR A 1 92 ? -8.456 4.981 -5.184 1.00 74.56 92 TYR A N 1
ATOM 710 C CA . TYR A 1 92 ? -9.470 4.087 -4.607 1.00 74.56 92 TYR A CA 1
ATOM 711 C C . TYR A 1 92 ? -9.811 4.388 -3.144 1.00 74.56 92 TYR A C 1
ATOM 713 O O . TYR A 1 92 ? -10.800 3.888 -2.619 1.00 74.56 92 TYR A O 1
ATOM 721 N N . PHE A 1 93 ? -8.989 5.188 -2.462 1.00 78.00 93 PHE A N 1
ATOM 722 C CA . PHE A 1 93 ? -9.274 5.650 -1.101 1.00 78.00 93 PHE A CA 1
ATOM 723 C C . PHE A 1 93 ? -9.951 7.031 -1.085 1.00 78.00 93 PHE A C 1
ATOM 725 O O . PHE A 1 93 ? -10.101 7.605 -0.012 1.00 78.00 93 PHE A O 1
ATOM 732 N N . GLU A 1 94 ? -10.372 7.571 -2.232 1.00 79.25 94 GLU A N 1
ATOM 733 C CA . GLU A 1 94 ? -11.280 8.729 -2.289 1.00 79.25 94 GLU A CA 1
ATOM 734 C C . GLU A 1 94 ? -12.743 8.324 -2.028 1.00 79.25 94 GLU A C 1
ATOM 736 O O . GLU A 1 94 ? -13.548 9.140 -1.580 1.00 79.25 94 GLU A O 1
ATOM 741 N N . GLY A 1 95 ? -13.079 7.048 -2.239 1.00 77.81 95 GLY A N 1
ATOM 742 C CA . GLY A 1 95 ? -14.387 6.468 -1.957 1.00 77.81 95 GLY A CA 1
ATOM 743 C C . GLY A 1 95 ? -14.557 5.095 -2.616 1.00 77.81 95 GLY A C 1
ATOM 744 O O . GLY A 1 95 ? -13.727 4.700 -3.434 1.00 77.81 95 GLY A O 1
ATOM 745 N N . PRO A 1 96 ? -15.619 4.347 -2.271 1.00 85.19 96 PRO A N 1
ATOM 746 C CA . PRO A 1 96 ? -15.908 3.061 -2.898 1.00 85.19 96 PRO A CA 1
ATOM 747 C C . PRO A 1 96 ? -16.239 3.218 -4.390 1.00 85.19 96 PRO A C 1
ATOM 749 O O . PRO A 1 96 ? -16.944 4.151 -4.779 1.00 85.19 96 PRO A O 1
ATOM 752 N N . THR A 1 97 ? -15.787 2.265 -5.206 1.00 87.81 97 THR A N 1
ATOM 753 C CA . THR A 1 97 ? -16.089 2.174 -6.646 1.00 87.81 97 THR A CA 1
ATOM 754 C C . THR A 1 97 ? -16.824 0.870 -6.966 1.00 87.81 97 THR A C 1
ATOM 756 O O . THR A 1 97 ? -17.074 0.055 -6.073 1.00 87.81 97 THR A O 1
ATOM 759 N N . GLU A 1 98 ? -17.194 0.659 -8.233 1.00 87.00 98 GLU A N 1
ATOM 760 C CA . GLU A 1 98 ? -17.745 -0.630 -8.674 1.00 87.00 98 GLU A CA 1
ATOM 761 C C . GLU A 1 98 ? -16.703 -1.753 -8.549 1.00 87.00 98 GLU A C 1
ATOM 763 O O . GLU A 1 98 ? -17.028 -2.853 -8.105 1.00 87.00 98 GLU A O 1
ATOM 768 N N . GLU A 1 99 ? -15.443 -1.463 -8.879 1.00 87.75 99 GLU A N 1
ATOM 769 C CA . GLU A 1 99 ? -14.319 -2.398 -8.779 1.00 87.75 99 GLU A CA 1
ATOM 770 C C . GLU A 1 99 ? -13.877 -2.625 -7.333 1.00 87.75 99 GLU A C 1
ATOM 772 O O . GLU A 1 99 ? -13.408 -3.708 -6.992 1.00 87.75 99 GLU A O 1
ATOM 777 N N . VAL A 1 100 ? -14.013 -1.611 -6.475 1.00 90.62 100 VAL A N 1
ATOM 778 C CA . VAL A 1 100 ? -13.613 -1.663 -5.066 1.00 90.62 100 VAL A CA 1
ATOM 779 C C . VAL A 1 100 ? -14.801 -1.252 -4.202 1.00 90.62 100 VAL A C 1
ATOM 781 O O . VAL A 1 100 ? -14.880 -0.114 -3.725 1.00 90.62 100 VAL A O 1
ATOM 784 N N . PRO A 1 101 ? -15.753 -2.173 -3.981 1.00 93.25 101 PRO A N 1
ATOM 785 C CA . PRO A 1 101 ? -16.950 -1.859 -3.226 1.00 93.25 101 PRO A CA 1
ATOM 786 C C . PRO A 1 101 ? -16.613 -1.626 -1.750 1.00 93.25 101 PRO A C 1
ATOM 788 O O . PRO A 1 101 ? -15.626 -2.137 -1.213 1.00 93.25 101 PRO A O 1
ATOM 791 N N . LEU A 1 102 ? -17.485 -0.892 -1.055 1.00 94.00 102 LEU A N 1
ATOM 792 C CA . LEU A 1 102 ? -17.292 -0.490 0.343 1.00 94.00 102 LEU A CA 1
ATOM 793 C C . LEU A 1 102 ? -16.835 -1.627 1.287 1.00 94.00 102 LEU A C 1
ATOM 795 O O . LEU A 1 102 ? -15.915 -1.395 2.076 1.00 94.00 102 LEU A O 1
ATOM 799 N N . PRO A 1 103 ? -17.383 -2.860 1.225 1.00 95.69 103 PRO A N 1
ATOM 800 C CA . PRO A 1 103 ? -16.917 -3.946 2.089 1.00 95.69 103 PRO A CA 1
ATOM 801 C C . PRO A 1 103 ? -15.437 -4.297 1.883 1.00 95.69 103 PRO A C 1
ATOM 803 O O . PRO A 1 103 ? -14.735 -4.572 2.858 1.00 95.69 103 PRO A O 1
ATOM 806 N N . ILE A 1 104 ? -14.954 -4.249 0.638 1.00 95.62 104 ILE A N 1
ATOM 807 C CA . ILE A 1 104 ? -13.552 -4.501 0.284 1.00 95.62 104 ILE A CA 1
ATOM 808 C C . ILE A 1 104 ? -12.677 -3.365 0.801 1.00 95.62 104 ILE A C 1
ATOM 810 O O . ILE A 1 104 ? -11.678 -3.623 1.473 1.00 95.62 104 ILE A O 1
ATOM 814 N N . LEU A 1 105 ? -13.088 -2.112 0.594 1.00 93.62 105 LEU A N 1
ATOM 815 C CA . LEU A 1 105 ? -12.349 -0.946 1.080 1.00 93.62 105 LEU A CA 1
ATOM 816 C C . LEU A 1 105 ? -12.203 -0.948 2.612 1.00 93.62 105 LEU A C 1
ATOM 818 O O . LEU A 1 105 ? -11.121 -0.696 3.150 1.00 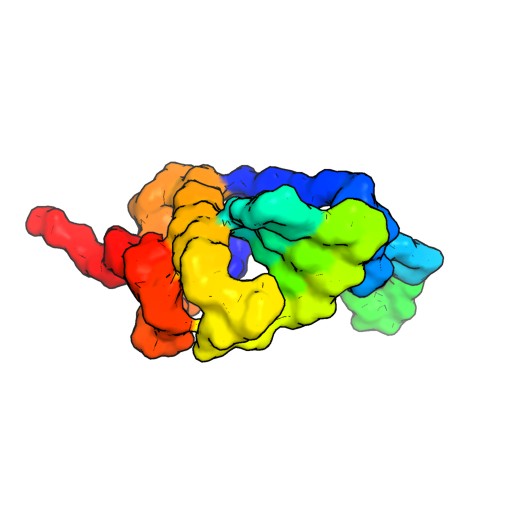93.62 105 LEU A O 1
ATOM 822 N N . GLN A 1 106 ? -13.263 -1.320 3.333 1.00 95.44 106 GLN A N 1
ATOM 823 C CA . GLN A 1 106 ? -13.233 -1.480 4.788 1.00 95.44 106 GLN A CA 1
ATOM 824 C C . GLN A 1 106 ? -12.310 -2.620 5.239 1.00 95.44 106 GLN A C 1
ATOM 826 O O . GLN A 1 106 ? -11.591 -2.481 6.231 1.00 95.44 106 GLN A O 1
ATOM 831 N N . GLN A 1 107 ? -12.323 -3.760 4.541 1.00 97.25 107 GLN A N 1
ATOM 832 C CA . GLN A 1 107 ? -11.420 -4.875 4.835 1.00 97.25 107 GLN A CA 1
ATOM 833 C C . GLN A 1 107 ? -9.958 -4.487 4.605 1.00 97.25 107 GLN A C 1
ATOM 835 O O . GLN A 1 107 ? -9.133 -4.718 5.488 1.00 97.25 107 GLN A O 1
ATOM 840 N N . LEU A 1 108 ? -9.657 -3.833 3.480 1.00 95.50 108 LEU A N 1
ATOM 841 C CA . LEU A 1 108 ? -8.324 -3.317 3.174 1.00 95.50 108 LEU A CA 1
ATOM 842 C C . LEU A 1 108 ? -7.858 -2.309 4.225 1.00 95.50 108 LEU A C 1
ATOM 844 O O . LEU A 1 108 ? -6.724 -2.390 4.683 1.00 95.50 108 LEU A O 1
ATOM 848 N N . SER A 1 109 ? -8.732 -1.402 4.662 1.00 94.88 109 SER A N 1
ATOM 849 C CA . SER A 1 109 ? -8.398 -0.402 5.685 1.00 94.88 109 SER A CA 1
ATOM 850 C C . SER A 1 109 ? -8.053 -1.051 7.030 1.00 94.88 109 SER A C 1
ATOM 852 O O . SER A 1 109 ? -7.074 -0.670 7.676 1.00 94.88 109 SER A O 1
ATOM 854 N N . ARG A 1 110 ? -8.808 -2.082 7.437 1.00 96.62 110 ARG A N 1
ATOM 855 C CA . ARG A 1 110 ? -8.532 -2.852 8.663 1.00 96.62 110 ARG A CA 1
ATOM 856 C C . ARG A 1 110 ? -7.235 -3.653 8.570 1.00 96.62 110 ARG A C 1
ATOM 858 O O . ARG A 1 110 ? -6.449 -3.639 9.518 1.00 96.62 110 ARG A O 1
ATOM 865 N N . ASP A 1 111 ? -7.003 -4.337 7.451 1.00 97.06 111 ASP A N 1
ATOM 866 C CA . ASP A 1 111 ? -5.768 -5.100 7.253 1.00 97.06 111 ASP A CA 1
ATOM 867 C C . ASP A 1 111 ? -4.543 -4.176 7.176 1.00 97.06 111 ASP A C 1
ATOM 869 O O . ASP A 1 111 ? -3.513 -4.480 7.778 1.00 97.06 111 ASP A O 1
ATOM 873 N N . LEU A 1 112 ? -4.683 -2.997 6.556 1.00 94.69 112 LEU A N 1
ATOM 874 C CA . LEU A 1 112 ? -3.656 -1.955 6.534 1.00 94.69 112 LEU A CA 1
ATOM 875 C C . LEU A 1 112 ? -3.228 -1.559 7.948 1.00 94.69 112 LEU A C 1
ATOM 877 O O . LEU A 1 112 ? -2.041 -1.602 8.274 1.00 94.69 112 LEU A O 1
ATOM 881 N N . ALA A 1 113 ? -4.188 -1.208 8.806 1.00 95.06 113 ALA A N 1
ATOM 882 C CA . ALA A 1 113 ? -3.909 -0.856 10.193 1.00 95.06 113 ALA A CA 1
ATOM 883 C C . ALA A 1 113 ? -3.208 -2.005 10.936 1.00 95.06 113 ALA A C 1
ATOM 885 O O . ALA A 1 113 ? -2.173 -1.799 11.573 1.00 95.06 113 ALA A O 1
ATOM 886 N N . ALA A 1 114 ? -3.715 -3.235 10.801 1.00 95.75 114 ALA A N 1
ATOM 887 C CA . ALA A 1 114 ? -3.145 -4.406 11.461 1.00 95.75 114 ALA A CA 1
ATOM 888 C C . ALA A 1 114 ? -1.705 -4.702 11.006 1.00 95.75 114 ALA A C 1
ATOM 890 O O . ALA A 1 114 ? -0.838 -4.995 11.836 1.00 95.75 114 ALA A O 1
ATOM 891 N N . ARG A 1 115 ? -1.428 -4.614 9.701 1.00 95.06 115 ARG A N 1
ATOM 892 C CA . ARG A 1 115 ? -0.087 -4.805 9.134 1.00 95.06 115 ARG A CA 1
ATOM 893 C C . ARG A 1 115 ? 0.867 -3.711 9.577 1.00 95.06 115 ARG A C 1
ATOM 895 O O . ARG A 1 115 ? 1.966 -4.043 10.010 1.00 95.06 115 ARG A O 1
ATOM 902 N N . LEU A 1 116 ? 0.451 -2.444 9.557 1.00 93.38 116 LEU A N 1
ATOM 903 C CA . LEU A 1 116 ? 1.293 -1.339 10.019 1.00 93.38 116 LEU A CA 1
ATOM 904 C C . LEU A 1 116 ? 1.634 -1.462 11.504 1.00 93.38 116 LEU A C 1
ATOM 906 O O . LEU A 1 116 ? 2.801 -1.312 11.855 1.00 93.38 116 LEU A O 1
ATOM 910 N N . VAL A 1 117 ? 0.672 -1.829 12.359 1.00 94.56 117 VAL A N 1
ATOM 911 C CA . VAL A 1 117 ? 0.933 -2.113 13.782 1.00 94.56 117 VAL A CA 1
ATOM 912 C C . VAL A 1 117 ? 2.020 -3.175 13.940 1.00 94.56 117 VAL A C 1
ATOM 914 O O . VAL A 1 117 ? 2.949 -2.986 14.725 1.00 94.56 117 VAL A O 1
ATOM 917 N N . ARG A 1 118 ? 1.936 -4.288 13.199 1.00 93.75 118 ARG A N 1
ATOM 918 C CA . ARG A 1 118 ? 2.960 -5.344 13.253 1.00 93.75 118 ARG A CA 1
ATOM 919 C C . ARG A 1 118 ? 4.305 -4.860 12.713 1.00 93.75 118 ARG A C 1
ATOM 921 O O . ARG A 1 118 ? 5.330 -5.118 13.340 1.00 93.75 118 ARG A O 1
ATOM 928 N N . ALA A 1 119 ? 4.292 -4.148 11.590 1.00 91.81 119 ALA A N 1
ATOM 929 C CA . ALA A 1 119 ? 5.482 -3.718 10.866 1.00 91.81 119 ALA A CA 1
ATOM 930 C C . ALA A 1 119 ? 6.350 -2.755 11.683 1.00 91.81 119 ALA A C 1
ATOM 932 O O . ALA A 1 119 ? 7.566 -2.928 11.722 1.00 91.81 119 ALA A O 1
ATOM 933 N N . VAL A 1 120 ? 5.727 -1.799 12.382 1.00 91.31 120 VAL A N 1
ATOM 934 C CA . VAL A 1 120 ? 6.436 -0.837 13.245 1.00 91.31 120 VAL A CA 1
ATOM 935 C C . VAL A 1 120 ? 6.721 -1.387 14.645 1.00 91.31 120 VAL A C 1
ATOM 937 O O . VAL A 1 120 ? 7.429 -0.760 15.426 1.00 91.31 120 VAL A O 1
ATOM 940 N N . GLY A 1 121 ? 6.203 -2.572 14.985 1.00 91.88 121 GLY A N 1
ATOM 941 C CA . GLY A 1 121 ? 6.473 -3.250 16.254 1.00 91.88 121 GLY A CA 1
ATOM 942 C C . GLY A 1 121 ? 5.538 -2.874 17.407 1.00 91.88 121 GLY A C 1
ATOM 943 O O . GLY A 1 121 ? 5.947 -2.965 18.563 1.00 91.88 121 GLY A O 1
ATOM 944 N N . GLY A 1 122 ? 4.306 -2.454 17.117 1.00 94.00 122 GLY A N 1
ATOM 945 C CA . GLY A 1 122 ? 3.234 -2.304 18.102 1.00 94.00 122 GLY A CA 1
ATOM 946 C C . GLY A 1 122 ? 2.376 -1.042 17.933 1.00 94.00 122 GLY A C 1
ATOM 947 O O . GLY A 1 122 ? 2.761 -0.106 17.230 1.00 94.00 122 GLY A O 1
ATOM 948 N N . PRO A 1 123 ? 1.210 -0.987 18.607 1.00 94.81 123 PRO A N 1
ATOM 949 C CA . PRO A 1 123 ? 0.253 0.113 18.471 1.00 94.81 123 PRO A CA 1
ATOM 950 C C . PRO A 1 123 ? 0.810 1.454 18.971 1.00 94.81 123 PRO A C 1
ATOM 952 O O . PRO A 1 123 ? 0.535 2.488 18.371 1.00 94.81 123 PRO A O 1
ATOM 955 N N . ASP A 1 124 ? 1.631 1.454 20.025 1.00 94.19 124 ASP A N 1
ATOM 956 C CA . ASP A 1 124 ? 2.240 2.683 20.554 1.00 94.19 124 ASP A CA 1
ATOM 957 C C . ASP A 1 124 ? 3.279 3.274 19.605 1.00 94.19 124 ASP A C 1
ATOM 959 O O . ASP A 1 124 ? 3.330 4.490 19.421 1.00 94.19 124 ASP A O 1
ATOM 963 N N . LYS A 1 125 ? 4.070 2.418 18.951 1.00 92.06 125 LYS A N 1
ATOM 964 C CA . LYS A 1 125 ? 5.008 2.858 17.916 1.00 92.06 125 LYS A CA 1
ATOM 965 C C . LYS A 1 125 ? 4.264 3.424 16.711 1.00 92.06 125 LYS A C 1
ATOM 967 O O . LYS A 1 125 ? 4.645 4.481 16.225 1.00 92.06 125 LYS A O 1
ATOM 972 N N . LEU A 1 126 ? 3.149 2.810 16.307 1.00 93.00 126 LEU A N 1
ATOM 973 C CA . LEU A 1 126 ? 2.317 3.355 15.232 1.00 93.00 126 LEU A CA 1
ATOM 974 C C . LEU A 1 126 ? 1.768 4.752 15.571 1.00 93.00 126 LEU A C 1
ATOM 976 O O . LEU A 1 126 ? 1.822 5.643 14.729 1.00 93.00 126 LEU A O 1
ATOM 980 N N . ARG A 1 127 ? 1.306 4.979 16.809 1.00 93.44 127 ARG A N 1
ATOM 981 C CA . ARG A 1 127 ? 0.877 6.315 17.275 1.00 93.44 127 ARG A CA 1
ATOM 982 C C . ARG A 1 127 ? 2.002 7.347 17.182 1.00 93.44 127 ARG A C 1
ATOM 984 O O . ARG A 1 127 ? 1.768 8.485 16.778 1.00 93.44 127 ARG A O 1
ATOM 991 N N . ILE A 1 128 ? 3.217 6.959 17.576 1.00 92.12 128 ILE A N 1
ATOM 992 C CA . ILE A 1 128 ? 4.401 7.823 17.491 1.00 92.12 128 ILE A CA 1
ATOM 993 C C . ILE A 1 128 ? 4.691 8.179 16.032 1.00 92.12 128 ILE A C 1
ATOM 995 O O . ILE A 1 128 ? 4.862 9.361 15.742 1.00 92.12 128 ILE A O 1
ATOM 999 N N . GLU A 1 129 ? 4.677 7.201 15.125 1.00 91.06 129 GLU A N 1
ATOM 1000 C CA . GLU A 1 129 ? 4.905 7.431 13.694 1.00 91.06 129 GLU A CA 1
ATOM 1001 C C . GLU A 1 129 ? 3.868 8.373 13.084 1.00 91.06 129 GLU A C 1
ATOM 1003 O O . GLU A 1 129 ? 4.226 9.376 12.466 1.00 91.06 129 GLU A O 1
ATOM 1008 N N . ILE A 1 130 ? 2.583 8.118 13.338 1.00 91.69 130 ILE A N 1
ATOM 1009 C CA . ILE A 1 130 ? 1.479 8.970 12.878 1.00 91.69 130 ILE A CA 1
ATOM 1010 C C . ILE A 1 130 ? 1.681 10.424 13.331 1.00 91.69 130 ILE A C 1
ATOM 1012 O O . ILE A 1 130 ? 1.578 11.354 12.526 1.00 91.69 130 ILE A O 1
ATOM 1016 N N . ARG A 1 131 ? 2.027 10.630 14.608 1.00 91.25 131 ARG A N 1
ATOM 1017 C CA . ARG A 1 131 ? 2.268 11.965 15.171 1.00 91.25 131 ARG A CA 1
ATOM 1018 C C . ARG A 1 131 ? 3.504 12.634 14.573 1.00 91.25 131 ARG A C 1
ATOM 1020 O O . ARG A 1 131 ? 3.451 13.815 14.239 1.00 91.25 131 ARG A O 1
ATOM 1027 N N . ASN A 1 132 ? 4.613 11.905 14.450 1.00 91.25 132 ASN A N 1
ATOM 1028 C CA . ASN A 1 132 ? 5.871 12.436 13.920 1.00 91.25 132 ASN A CA 1
ATOM 1029 C C . ASN A 1 132 ? 5.710 12.913 12.474 1.00 91.25 132 ASN A C 1
ATOM 1031 O O . ASN A 1 132 ? 6.269 13.939 12.088 1.00 91.25 132 ASN A O 1
ATOM 1035 N N . GLN A 1 133 ? 4.905 12.190 11.699 1.00 89.94 133 GLN A N 1
ATOM 1036 C CA . GLN A 1 133 ? 4.660 12.474 10.290 1.00 89.94 133 GLN A CA 1
ATOM 1037 C C . GLN A 1 133 ? 3.505 13.453 10.060 1.00 89.94 133 GLN A C 1
ATOM 1039 O O . GLN A 1 133 ? 3.249 13.822 8.917 1.00 89.94 133 GLN A O 1
ATOM 1044 N N . ARG A 1 134 ? 2.858 13.924 11.139 1.00 90.00 134 ARG A N 1
ATOM 1045 C CA . ARG A 1 134 ? 1.771 14.917 11.115 1.00 90.00 134 ARG A CA 1
ATOM 1046 C C . ARG A 1 134 ? 0.651 14.535 10.148 1.00 90.00 134 ARG A C 1
ATOM 1048 O O . ARG A 1 134 ? 0.172 15.373 9.390 1.00 90.00 134 ARG A O 1
ATOM 1055 N N . ILE A 1 135 ? 0.266 13.262 10.162 1.00 88.12 135 ILE A N 1
ATOM 1056 C CA . ILE A 1 135 ? -0.854 12.792 9.350 1.00 88.12 135 ILE A CA 1
ATOM 1057 C C . ILE A 1 135 ? -2.127 13.450 9.881 1.00 88.12 135 ILE A C 1
ATOM 1059 O O . ILE A 1 135 ? -2.391 13.405 11.083 1.00 88.12 135 ILE A O 1
ATOM 1063 N N . ASP A 1 136 ? -2.893 14.068 8.989 1.00 89.12 136 ASP A N 1
ATOM 1064 C CA . ASP A 1 136 ? -4.165 14.695 9.326 1.00 89.12 136 ASP A CA 1
ATOM 1065 C C . ASP A 1 136 ? -5.289 13.655 9.248 1.00 89.12 136 ASP A C 1
ATOM 1067 O O . ASP A 1 136 ? -5.624 13.165 8.167 1.00 89.12 136 ASP A O 1
ATOM 1071 N N . PHE A 1 137 ? -5.848 13.299 10.407 1.00 89.81 137 PHE A N 1
ATOM 1072 C CA . PHE A 1 137 ? -6.902 12.290 10.520 1.00 89.81 137 PHE A CA 1
ATOM 1073 C C . PHE A 1 137 ? -8.151 12.660 9.723 1.00 89.81 137 PHE A C 1
ATOM 1075 O O . PHE A 1 137 ? -8.761 11.787 9.107 1.00 89.81 137 PHE A O 1
ATOM 1082 N N . ASP A 1 138 ? -8.495 13.946 9.691 1.00 90.00 138 ASP A N 1
ATOM 1083 C CA . ASP A 1 138 ? -9.745 14.424 9.101 1.00 90.00 138 ASP A CA 1
ATOM 1084 C C . ASP A 1 138 ? -9.690 14.401 7.565 1.00 90.00 138 ASP A C 1
ATOM 1086 O O . ASP A 1 138 ? -10.723 14.415 6.8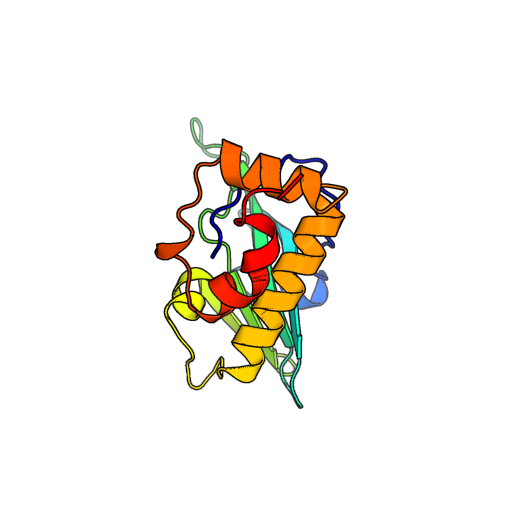98 1.00 90.00 138 ASP A O 1
ATOM 1090 N N . THR A 1 139 ? -8.485 14.289 6.996 1.00 88.19 139 THR A N 1
ATOM 1091 C CA . THR A 1 139 ? -8.261 14.127 5.549 1.00 88.19 139 THR A CA 1
ATOM 1092 C C . THR A 1 139 ? -8.310 12.674 5.078 1.00 88.19 139 THR A C 1
ATOM 1094 O O . THR A 1 139 ? -8.264 12.411 3.876 1.00 88.19 139 THR A O 1
ATOM 1097 N N . LEU A 1 140 ? -8.380 11.713 6.004 1.00 88.56 140 LEU A N 1
ATOM 1098 C CA . LEU A 1 140 ? -8.501 10.300 5.661 1.00 88.56 140 LEU A CA 1
ATOM 1099 C C . LEU A 1 140 ? -9.935 9.973 5.229 1.00 88.56 140 LEU A C 1
ATOM 1101 O O . LEU A 1 140 ? -10.890 10.581 5.711 1.00 88.56 140 LEU A O 1
ATOM 1105 N N . SER A 1 141 ? -10.089 8.959 4.373 1.00 89.12 141 SER A N 1
ATOM 1106 C CA . SER A 1 141 ? -11.412 8.431 4.022 1.00 89.12 141 SER A CA 1
ATOM 1107 C C . SER A 1 141 ? -12.125 7.865 5.255 1.00 89.12 141 SER A C 1
ATOM 1109 O O . SER A 1 141 ? -11.447 7.442 6.199 1.00 89.12 141 SER A O 1
ATOM 1111 N N . PRO A 1 142 ? -13.466 7.780 5.263 1.00 92.19 142 PRO A N 1
ATOM 1112 C CA . PRO A 1 142 ? -14.213 7.242 6.401 1.00 92.19 142 PRO A CA 1
ATOM 1113 C C . PRO A 1 142 ? -13.741 5.851 6.856 1.00 92.19 142 PRO A C 1
ATOM 1115 O O . PRO A 1 142 ? -13.632 5.583 8.050 1.00 92.19 142 PRO A O 1
ATOM 1118 N N . GLU A 1 143 ? -13.384 4.973 5.920 1.00 93.12 143 GLU A N 1
ATOM 1119 C CA . GLU A 1 143 ? -12.915 3.611 6.193 1.00 93.12 143 GLU A CA 1
ATOM 1120 C C . GLU A 1 143 ? -11.536 3.607 6.860 1.00 93.12 143 GLU A C 1
ATOM 1122 O O . GLU A 1 143 ? -11.284 2.821 7.779 1.00 93.12 143 GLU A O 1
ATOM 1127 N N . LEU A 1 144 ? -10.646 4.505 6.425 1.00 92.50 144 LEU A N 1
ATOM 1128 C CA . LEU A 1 144 ? -9.350 4.717 7.060 1.00 92.50 144 LEU A CA 1
ATOM 1129 C C . LEU A 1 144 ? -9.508 5.382 8.428 1.00 92.50 144 LEU A C 1
ATOM 1131 O O . LEU A 1 144 ? -8.825 4.981 9.368 1.00 92.50 144 LEU A O 1
ATOM 1135 N N . GLN A 1 145 ? -10.422 6.343 8.577 1.00 93.44 145 GLN A N 1
ATOM 1136 C CA . GLN A 1 145 ? -10.720 6.941 9.875 1.00 93.44 145 GLN A CA 1
ATOM 1137 C C . GLN A 1 145 ? -11.194 5.874 10.861 1.00 93.44 145 GLN A C 1
ATOM 1139 O O .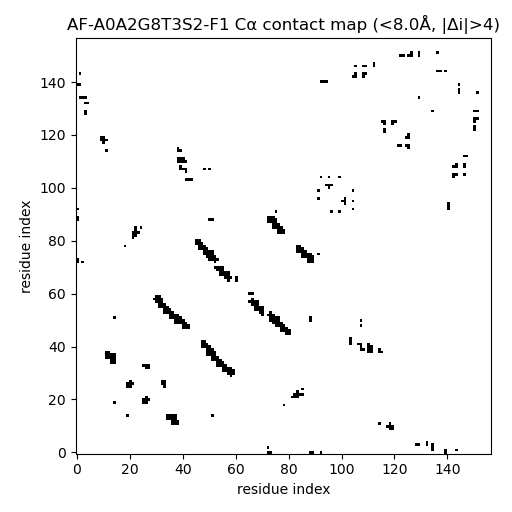 GLN A 1 145 ? -10.655 5.766 11.960 1.00 93.44 145 GLN A O 1
ATOM 1144 N N . ASP A 1 146 ? -12.143 5.031 10.459 1.00 94.31 146 ASP A N 1
ATOM 1145 C CA . ASP A 1 146 ? -12.641 3.934 11.286 1.00 94.31 146 ASP A CA 1
ATOM 1146 C C . ASP A 1 146 ? -11.530 2.949 11.669 1.00 94.31 146 ASP A C 1
ATOM 1148 O O . ASP A 1 146 ? -11.393 2.597 12.844 1.00 94.31 146 ASP A O 1
ATOM 1152 N N . ALA A 1 147 ? -10.702 2.532 10.706 1.00 95.38 147 ALA A N 1
ATOM 1153 C CA . ALA A 1 147 ? -9.622 1.581 10.954 1.00 95.38 147 ALA A CA 1
ATOM 1154 C C . ALA A 1 147 ? -8.500 2.154 11.837 1.00 95.38 147 ALA A C 1
ATOM 1156 O O . ALA A 1 147 ? -7.911 1.420 12.634 1.00 95.38 147 ALA A O 1
ATOM 1157 N N . PHE A 1 148 ? -8.202 3.452 11.715 1.00 94.44 148 PHE A N 1
ATOM 1158 C CA . PHE A 1 148 ? -7.084 4.086 12.413 1.00 94.44 148 PHE A CA 1
ATOM 1159 C C . PHE A 1 148 ? -7.468 4.869 13.668 1.00 94.44 148 PHE A C 1
ATOM 1161 O O . PHE A 1 148 ? -6.570 5.246 14.424 1.00 94.44 148 PHE A O 1
ATOM 1168 N N . ARG A 1 149 ? -8.762 5.061 13.956 1.00 94.62 149 ARG A N 1
ATOM 1169 C CA . ARG A 1 149 ? -9.264 5.785 15.139 1.00 94.62 149 ARG A CA 1
ATOM 1170 C C . ARG A 1 149 ? -8.500 5.469 16.440 1.00 94.62 149 ARG A C 1
ATOM 1172 O O . ARG A 1 149 ? -8.106 6.421 17.117 1.00 94.62 149 ARG A O 1
ATOM 1179 N N . PRO A 1 150 ? -8.186 4.197 16.784 1.00 94.12 150 PRO A N 1
ATOM 1180 C CA . PRO A 1 150 ? -7.471 3.870 18.027 1.00 94.12 150 PRO A CA 1
ATOM 1181 C C . PRO A 1 150 ? -6.026 4.397 18.113 1.00 94.12 150 PRO A C 1
ATOM 1183 O O . PRO A 1 150 ? -5.416 4.367 19.190 1.00 94.12 150 PRO A O 1
ATOM 1186 N N . TYR A 1 151 ? -5.447 4.824 16.989 1.00 93.06 151 TYR A N 1
ATOM 1187 C CA . TYR A 1 151 ? -4.066 5.301 16.879 1.00 93.06 151 TYR A CA 1
ATOM 1188 C C . TYR A 1 151 ? -3.962 6.826 16.732 1.00 93.06 151 TYR A C 1
ATOM 1190 O O . TYR A 1 151 ? -2.856 7.358 16.763 1.00 93.06 151 TYR A O 1
ATOM 1198 N N . PHE A 1 152 ? -5.093 7.523 16.616 1.00 88.69 152 PHE A N 1
ATOM 1199 C CA . PH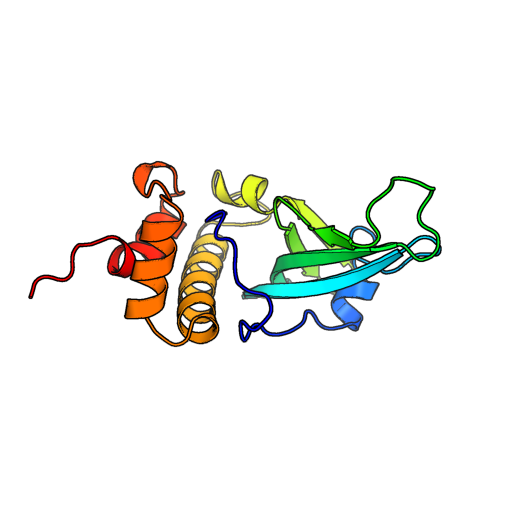E A 1 152 ? -5.157 8.988 16.588 1.00 88.69 152 PHE A CA 1
ATOM 1200 C C . PHE A 1 152 ? -5.700 9.586 17.891 1.00 88.69 152 PHE A C 1
ATOM 1202 O O . PHE A 1 152 ? -5.354 10.711 18.244 1.00 88.69 152 PHE A O 1
ATOM 1209 N N . SER A 1 153 ? -6.499 8.836 18.654 1.00 72.50 153 SER A N 1
ATOM 1210 C CA . SER A 1 153 ? -6.944 9.268 19.980 1.00 72.50 153 SER A CA 1
ATOM 1211 C C . SER A 1 153 ? -5.774 9.336 20.967 1.00 72.50 153 SER A C 1
ATOM 1213 O O . SER A 1 153 ? -4.967 8.402 21.045 1.00 72.50 153 SER A O 1
ATOM 1215 N N . ALA A 1 154 ? -5.711 10.411 21.760 1.00 55.50 154 ALA A N 1
ATOM 1216 C CA . ALA A 1 154 ? -4.773 10.522 22.870 1.00 55.50 154 ALA A CA 1
ATOM 1217 C C . ALA A 1 154 ? -4.908 9.294 23.778 1.00 55.50 154 ALA A C 1
ATOM 1219 O O . ALA A 1 154 ? -6.019 8.886 24.113 1.00 55.50 154 ALA A O 1
ATOM 1220 N N . ALA A 1 155 ? -3.780 8.699 24.169 1.00 46.53 155 ALA A N 1
ATOM 1221 C CA . ALA A 1 155 ? -3.776 7.710 25.232 1.00 46.53 155 ALA A CA 1
ATOM 1222 C C . ALA A 1 155 ? -4.350 8.384 26.485 1.00 46.53 155 ALA A C 1
ATOM 1224 O O . ALA A 1 155 ? -3.656 9.163 27.136 1.00 46.53 155 ALA A O 1
ATOM 1225 N N . THR A 1 156 ? -5.621 8.131 26.796 1.00 40.28 156 THR A N 1
ATOM 1226 C CA . THR A 1 156 ? -6.158 8.354 28.136 1.00 40.28 156 THR A CA 1
ATOM 1227 C C . THR A 1 156 ? -5.342 7.467 29.064 1.00 40.28 156 THR A C 1
ATOM 1229 O O . THR A 1 156 ? -5.516 6.249 29.084 1.00 40.28 156 THR A O 1
ATOM 1232 N N . ARG A 1 157 ? -4.360 8.088 29.717 1.00 37.59 157 ARG A N 1
ATOM 1233 C CA . ARG A 1 157 ? -3.697 7.569 30.907 1.00 37.59 157 ARG A CA 1
ATOM 1234 C C . ARG A 1 157 ? -4.578 7.827 32.112 1.00 37.59 157 ARG A C 1
ATOM 1236 O O . ARG A 1 157 ? -5.176 8.924 32.151 1.00 37.59 157 ARG A O 1
#

Nearest PDB structures (foldseek):
  1osm-assembly1_A  TM=3.172E-01  e=5.872E+00  Klebsiella pneumoniae
  7szi-assembly1_C  TM=2.489E-01  e=3.889E+00  Klebsiella pneumoniae

Solvent-accessible surface area (backbone atoms only — not comparable to full-atom values): 8794 Å² total; per-residue (Å²): 93,85,80,77,85,74,68,94,82,51,62,61,52,67,54,55,65,71,60,35,65,49,24,72,95,61,30,67,56,96,57,31,45,56,51,47,29,46,47,19,57,48,70,64,98,64,39,40,40,34,35,31,38,40,34,35,36,45,71,75,57,57,91,92,51,68,53,63,45,72,49,88,61,33,28,34,35,41,36,44,88,82,45,51,51,72,49,54,27,39,72,60,46,76,48,65,44,91,93,44,37,57,72,56,48,40,47,29,26,41,36,27,43,54,43,48,23,60,23,63,70,30,64,70,49,39,30,51,52,44,58,75,69,64,60,62,65,87,79,44,38,73,45,45,36,66,44,42,45,87,50,70,54,79,83,85,122

Mean predicted aligned error: 5.19 Å

Organism: NCBI:txid1603353

Foldseek 3Di:
DQQFDDDPQFDFAWDDLLLQCLAPVRHDDPFWDWTKTFLFWDDDPFKIKTFIWTWIATPDDDVPGDRIGTDRQTKIWIDGPSHIDIDRPVVCQVDADPSRHPVNLLRRLQRNLVSLQVRLPHLQSLLVSCVVVVRDLVPGRPSNNVNCVVSPDDPPD

Sequence (157 aa):
MLGLRLDADVKLDLLPEEVRAKCEQIADNEKSTARWWIFASTFDTATVYYVVGGYSKMRYPEPGRPLYVPTVRGGLILVTGDKCVGDPADAYFEGPTEEVPLPILQQLSRDLAARLVRAVGGPDKLRIEIRNQRIDFDTLSPELQDAFRPYFSAATR

Radius of gyration: 16.27 Å; Cα contacts (8 Å, |Δi|>4): 247; chains: 1; bounding box: 42×30×50 Å

=== Feature glossary ===
Key to the feature types in this record:

Secondary structure (8-state, DSSP). Secondary structure is the local, repeating backbone conformation. DSSP classifies it into eight states by reading the hydrogen-bond network: three helix types (H, G, I), two β types (E, B), two non-regular types (T, S), and unstructured coil (-).

Backbone torsions (φ/ψ). Backbone dihedral angles. Every residue except chain termini has a φ (preceding-C → N → Cα → C) and a ψ (N → Cα → C → next-N). They are reported in degrees following the IUPAC sign convention. Secondary structure is essentially a statement about which (φ, ψ) basin each residue occupies.

Predicted aligned error. Predicted Aligned Error (PAE) is an AlphaFold confidence matrix: entry (i, j) is the expected error in the position of residue j, in ångströms, when the prediction is superimposed on the true structure at residue i. Low PAE within a block of residues means that block is internally rigid and well-predicted; high PAE between two blocks means their relative placement is uncertain even if each block individually is confident.

B-factor. B-factor (Debye–Waller factor) reflects atomic displacement in the crystal lattice. It is an experimental observable (units Å²), not a prediction; low values mean the atom is pinned down, high values mean it moves or is heterogeneous across the crystal.

Secondary structure (3-state, P-SEA). Three-state secondary structure (P-SEA) collapses the eight DSSP classes into helix (a), strand (b), and coil (c). P-SEA assigns these from Cα geometry alone — distances and angles — without requiring backbone oxygens, so it works on any Cα trace.

Sequence. Primary structure: the covalent order of the twenty standard amino acids along the backbone. Two proteins with the same sequence will (almost always) fold to the same structure; two with 30% identity often share a fold but not the details.

pLDDT. pLDDT is the predicted lDDT-Cα score: AlphaFold's confidence that the local environment of each residue (all inter-atomic distances within 15 Å) is correctly placed. It is a per-residue number between 0 and 100, with higher meaning more reliable.

InterPro / GO / CATH / organism. Functional annotations link the protein to curated databases. InterPro entries identify conserved domains and families by matching the sequence against member-database signatures (Pfam, PROSITE, CDD, …). Gene Ontology (GO) terms describe molecular function, biological process, and cellular component in a controlled vocabulary. CATH places the structure in a hierarchical fold classification (Class/Architecture/Topology/Homologous-superfamily). The organism is the source species.

Contact-map, Ramachandran, and PAE plots. Three diagnostic plots accompany the record. The Cα contact map visualizes the tertiary structure as a 2D adjacency matrix (8 Å cutoff, sequence-local contacts suppressed). The Ramachandran plot shows the distribution of backbone (φ, ψ) torsions, with points in the α and β basins reflecting secondary structure content. The PAE plot shows AlphaFold's inter-residue confidence as a color matrix.

mmCIF coordinates. The mmCIF table is the protein's shape written out atom by atom. For each backbone N, Cα, C, and carbonyl O, it records an (x, y, z) coordinate triple in Å plus the residue type, chain letter, and residue number.

Radius of gyration, Cα contacts, bounding box. Three whole-structure scalars: the radius of gyration (RMS distance of Cα from centroid, in Å), the count of Cα–Cα contacts (pairs closer than 8 Å and separated by more than four residues in sequence — i.e. tertiary, not local, contacts), and the bounding-box dimensions. Together they distinguish compact globular folds from extended fibres or disordered chains.

Foldseek 3Di. The Foldseek 3Di string encodes local tertiary geometry as a 20-letter alphabet — one character per residue — derived from the relative positions of nearby Cα atoms. Unlike the amino-acid sequence, 3Di is a direct function of the 3D structure, so two proteins with the same fold have similar 3Di strings even at low sequence identity.

Rendered structure images. Six rendered views show the 3D structure from the faces of a cube — i.e. along ±x, ±y, ±z. Rendering representation is drawn randomly per protein from cartoon (secondary-structure ribbons), sticks (backbone bonds), or molecular surface; coloring is either N→C rainbow (blue at the N-terminus through red at the C-terminus) or one color per chain.

Nearest PDB structures. The Foldseek neighbor list gives the closest experimentally determined structures in the PDB, ranked by structural alignment. TM-score near 1 means near-identical fold; near 0.3 means only rough topology match. This is how one finds what a novel AlphaFold prediction most resembles in the solved-structure universe.

Solvent-accessible surface area. SASA measures how much of the protein is reachable by solvent. It is computed by rolling a water-sized probe over the atomic surface and summing the exposed area (Å²). Per-residue SASA distinguishes core (buried, low SASA) from surface (exposed, high SASA) residues; total SASA is a whole-molecule size measure.